Protein AF-M1WBV3-F1 (afdb_monomer)

Sequence (119 aa):
MSFGMRPLSNSCLCPSCVKSRLKELPHLKPATPGTYPSEFIHTDIAGPTPDTWTWGSSLLGNITPLRQKSELSDALFSWLNLVEHPKRLCHRIRLDQAGEITTSSDVIASCRSSGIDPE

Foldseek 3Di:
DDPQWDADPPPDPDPVVCVPDDRTDPGPDDDDDDPDPQQEWEKEWDDDDPVPRWIWIQTPNDTDTHNDPLCVQVVVVVVQVVPDDPVRHHAEYEYDCDDCVVVPPPNCVSCVVVNHHYD

Secondary structure (DSSP, 8-state):
--TTBPPPP-----HHHHHTS-S-PPBSS-----SSTTSEEEE-EEEEETTTTEEEEEETTEEEEESSGGGHHHHHHHHHHHH-BTTB---EEEE-SSTHHHH-HHHHHHHHHTT-EE-

Organism: Claviceps purpurea (strain 20.1) (NCBI:txid1111077)

pLDDT: mean 74.72, std 11.88, range [39.78, 90.94]

Mean predicted aligned error: 10.37 Å

Solvent-accessible surface area (backbone atoms only — not comparable to full-atom values): 7325 Å² total; per-residue (Å²): 133,78,87,62,51,48,80,69,79,85,84,61,92,48,71,70,61,55,70,72,42,80,79,67,49,73,64,76,62,80,82,82,76,48,97,48,87,60,25,45,40,62,40,50,80,47,69,63,39,91,92,70,61,33,27,32,34,35,56,87,88,40,77,46,80,28,81,47,80,84,48,49,47,60,54,49,55,56,48,46,71,74,70,50,42,103,91,46,53,57,43,34,35,36,55,60,82,62,72,60,59,65,68,36,62,60,46,60,51,50,32,51,75,70,63,21,46,80,84

Radius of gyration: 17.76 Å; Cα contacts (8 Å, |Δi|>4): 151; chains: 1; bounding box: 28×46×50 Å

Structure (mmCIF, N/CA/C/O backbone):
data_AF-M1WBV3-F1
#
_entry.id   AF-M1WBV3-F1
#
loop_
_atom_site.group_PDB
_atom_site.id
_atom_site.type_symbol
_atom_site.label_atom_id
_atom_site.label_alt_id
_atom_site.label_comp_id
_atom_site.label_asym_id
_atom_site.label_entity_id
_atom_site.label_seq_id
_atom_site.pdbx_PDB_ins_code
_atom_site.Cartn_x
_atom_site.Cartn_y
_atom_site.Cartn_z
_atom_site.occupancy
_atom_site.B_iso_or_equiv
_atom_site.auth_seq_id
_atom_site.auth_comp_id
_atom_site.auth_asym_id
_atom_site.auth_atom_id
_atom_site.pdbx_PDB_model_num
ATOM 1 N N . MET A 1 1 ? 10.653 -13.199 -11.003 1.00 39.78 1 MET A N 1
ATOM 2 C CA . MET A 1 1 ? 9.463 -14.066 -11.112 1.00 39.78 1 MET A CA 1
ATOM 3 C C . MET A 1 1 ? 8.389 -13.415 -10.276 1.00 39.78 1 MET A C 1
ATOM 5 O O . MET A 1 1 ? 8.638 -13.171 -9.106 1.00 39.78 1 MET A O 1
ATOM 9 N N . SER A 1 2 ? 7.273 -13.062 -10.889 1.00 44.31 2 SER A N 1
ATOM 10 C CA . SER A 1 2 ? 6.100 -12.490 -10.231 1.00 44.31 2 SER A CA 1
ATOM 11 C C . SER A 1 2 ? 5.363 -13.588 -9.448 1.00 44.31 2 SER A C 1
ATOM 13 O O . SER A 1 2 ? 5.166 -14.701 -9.943 1.00 44.31 2 SER A O 1
ATOM 15 N N . PHE A 1 3 ? 4.999 -13.314 -8.194 1.00 47.81 3 PHE A N 1
ATOM 16 C CA . PHE A 1 3 ? 4.265 -14.267 -7.360 1.00 47.81 3 PHE A CA 1
ATOM 17 C C . PHE A 1 3 ? 2.802 -14.392 -7.831 1.00 47.81 3 PHE A C 1
ATOM 19 O O . PHE A 1 3 ? 2.153 -13.407 -8.177 1.00 47.81 3 PHE A O 1
ATOM 26 N N . GLY A 1 4 ? 2.265 -15.619 -7.853 1.00 50.47 4 GLY A N 1
ATOM 27 C CA . GLY A 1 4 ? 0.833 -15.869 -8.082 1.00 50.47 4 GLY A CA 1
ATOM 28 C C . GLY A 1 4 ? 0.374 -16.064 -9.535 1.00 50.47 4 GLY A C 1
ATOM 29 O O . GLY A 1 4 ? -0.834 -16.074 -9.780 1.00 50.47 4 GLY A O 1
ATOM 30 N N . MET A 1 5 ? 1.281 -16.251 -10.498 1.00 54.69 5 MET A N 1
ATOM 31 C CA . MET A 1 5 ? 0.928 -16.541 -11.901 1.00 54.69 5 MET A CA 1
ATOM 32 C C . MET A 1 5 ? 1.185 -18.002 -12.291 1.00 54.69 5 MET A C 1
ATOM 34 O O . MET A 1 5 ? 2.075 -18.659 -11.748 1.00 54.69 5 MET A O 1
ATOM 38 N N . ARG A 1 6 ? 0.386 -18.540 -13.230 1.00 56.47 6 ARG A N 1
ATOM 39 C CA . ARG A 1 6 ? 0.612 -19.891 -13.780 1.00 56.47 6 ARG A CA 1
ATOM 40 C C . ARG A 1 6 ? 1.754 -19.864 -14.796 1.00 56.47 6 ARG A C 1
ATOM 42 O O . ARG A 1 6 ? 1.683 -19.070 -15.736 1.00 56.47 6 ARG A O 1
ATOM 49 N N . PRO A 1 7 ? 2.737 -20.775 -14.694 1.00 60.09 7 PRO A N 1
ATOM 50 C CA . PRO A 1 7 ? 3.686 -20.976 -15.775 1.00 60.09 7 PRO A CA 1
ATOM 51 C C . PRO A 1 7 ? 2.948 -21.530 -16.999 1.00 60.09 7 PRO A C 1
ATOM 53 O O . PRO A 1 7 ? 2.092 -22.412 -16.888 1.00 60.09 7 PRO A O 1
ATOM 56 N N . LEU A 1 8 ? 3.272 -21.010 -18.180 1.00 62.06 8 LEU A N 1
ATOM 57 C CA . LEU A 1 8 ? 2.781 -21.576 -19.432 1.00 62.06 8 LEU A CA 1
ATOM 58 C C . LEU A 1 8 ? 3.464 -22.915 -19.702 1.00 62.06 8 LEU A C 1
ATOM 60 O O . LEU A 1 8 ? 4.660 -23.071 -19.466 1.00 62.06 8 LEU A O 1
ATOM 64 N N . SER A 1 9 ? 2.713 -23.885 -20.228 1.00 65.12 9 SER A N 1
ATOM 65 C CA . SER A 1 9 ? 3.303 -25.151 -20.662 1.00 65.12 9 SER A CA 1
ATOM 66 C C . SER A 1 9 ? 4.303 -24.902 -21.797 1.00 65.12 9 SER A C 1
ATOM 68 O O . SER A 1 9 ? 4.005 -24.164 -22.744 1.00 65.12 9 SER A O 1
ATOM 70 N N . ASN A 1 10 ? 5.468 -25.558 -21.733 1.00 60.84 10 ASN A N 1
ATOM 71 C CA . ASN A 1 10 ? 6.526 -25.533 -22.759 1.00 60.84 10 ASN A CA 1
ATOM 72 C C . ASN A 1 10 ? 6.127 -26.305 -24.035 1.00 60.84 10 ASN A C 1
ATOM 74 O O . ASN A 1 10 ? 6.913 -27.044 -24.616 1.00 60.84 10 ASN A O 1
ATOM 78 N N . SER A 1 11 ? 4.882 -26.159 -24.480 1.00 62.06 11 SER A N 1
ATOM 79 C CA . SER A 1 11 ? 4.291 -26.903 -25.596 1.00 62.06 11 SER A CA 1
ATOM 80 C C . SER A 1 11 ? 4.784 -26.456 -26.980 1.00 62.06 11 SER A C 1
ATOM 82 O O . SER A 1 11 ? 4.357 -27.019 -27.982 1.00 62.06 11 SER A O 1
ATOM 84 N N . CYS A 1 12 ? 5.682 -25.468 -27.074 1.00 59.91 12 CYS A N 1
ATOM 85 C CA . CYS A 1 12 ? 6.251 -25.015 -28.343 1.00 59.91 12 CYS A CA 1
ATOM 86 C C . CYS A 1 12 ? 7.777 -24.878 -28.234 1.00 59.91 12 CYS A C 1
ATOM 88 O O . CYS A 1 12 ? 8.274 -24.043 -27.487 1.00 59.91 12 CYS A O 1
ATOM 90 N N . LEU A 1 13 ? 8.508 -25.706 -28.987 1.00 65.75 13 LEU A N 1
ATOM 91 C CA . LEU A 1 13 ? 9.978 -25.822 -28.950 1.00 65.75 13 LEU A CA 1
ATOM 92 C C . LEU A 1 13 ? 10.696 -24.854 -29.916 1.00 65.75 13 LEU A C 1
ATOM 94 O O . LEU A 1 13 ? 11.920 -24.841 -30.001 1.00 65.75 13 LEU A O 1
ATOM 98 N N . CYS A 1 14 ? 9.938 -24.053 -30.668 1.00 81.44 14 CYS A N 1
ATOM 99 C CA . CYS A 1 14 ? 10.438 -23.125 -31.681 1.00 81.44 14 CYS A CA 1
ATOM 100 C C . CYS A 1 14 ? 10.907 -21.803 -31.022 1.00 81.44 14 CYS A C 1
ATOM 102 O O . CYS A 1 14 ? 10.079 -21.112 -30.419 1.00 81.44 14 CYS A O 1
ATOM 104 N N . PRO A 1 15 ? 12.186 -21.387 -31.159 1.00 74.12 15 PRO A N 1
ATOM 105 C CA . PRO A 1 15 ? 12.715 -20.189 -30.492 1.00 74.12 15 PRO A CA 1
ATOM 106 C C . PRO A 1 15 ? 11.959 -18.891 -30.813 1.00 74.12 15 PRO A C 1
ATOM 108 O O . PRO A 1 15 ? 11.742 -18.066 -29.927 1.00 74.12 15 PRO A O 1
ATOM 111 N N . SER A 1 16 ? 11.519 -18.709 -32.061 1.00 75.00 16 SER A N 1
ATOM 112 C CA . SER A 1 16 ? 10.744 -17.530 -32.481 1.00 75.00 16 SER A CA 1
ATOM 113 C C . SER A 1 16 ? 9.347 -17.505 -31.855 1.00 75.00 16 SER A C 1
ATOM 115 O O . SER A 1 16 ? 8.876 -16.462 -31.415 1.00 75.00 16 SER A O 1
ATOM 117 N N . CYS A 1 17 ? 8.714 -18.671 -31.739 1.00 70.12 17 CYS A N 1
ATOM 118 C CA . CYS A 1 17 ? 7.383 -18.837 -31.168 1.00 70.12 17 CYS A CA 1
ATOM 119 C C . CYS A 1 17 ? 7.384 -18.595 -29.650 1.00 70.12 17 CYS A C 1
ATOM 121 O O . CYS A 1 17 ? 6.440 -18.024 -29.113 1.00 70.12 17 CYS A O 1
ATOM 123 N N . VAL A 1 18 ? 8.460 -18.991 -28.958 1.00 71.81 18 VAL A N 1
ATOM 124 C CA . VAL A 1 18 ? 8.659 -18.733 -27.522 1.00 71.81 18 VAL A CA 1
ATOM 125 C C . VAL A 1 18 ? 8.892 -17.243 -27.247 1.00 71.81 18 VAL A C 1
ATOM 127 O O . VAL A 1 18 ? 8.391 -16.726 -26.253 1.00 71.81 18 VAL A O 1
ATOM 130 N N . LYS A 1 19 ? 9.606 -16.529 -28.131 1.00 69.75 19 LYS A N 1
ATOM 131 C CA . LYS A 1 19 ? 9.881 -15.087 -27.971 1.00 69.75 19 LYS A CA 1
ATOM 132 C C . LYS A 1 19 ? 8.630 -14.213 -28.071 1.00 69.75 19 LYS A C 1
ATOM 134 O O . LYS A 1 19 ? 8.553 -13.213 -27.364 1.00 69.75 19 LYS A O 1
ATOM 139 N N . SER A 1 20 ? 7.678 -14.585 -28.924 1.00 69.00 20 SER A N 1
ATOM 140 C CA . SER A 1 20 ? 6.440 -13.824 -29.149 1.00 69.00 20 SER A CA 1
ATOM 141 C C . SER A 1 20 ? 5.255 -14.303 -28.307 1.00 69.00 20 SER A C 1
ATOM 143 O O . SER A 1 20 ? 4.171 -13.730 -28.403 1.00 69.00 20 SER A O 1
ATOM 145 N N . ARG A 1 21 ? 5.421 -15.352 -27.491 1.00 69.00 21 ARG A N 1
ATOM 146 C CA . ARG A 1 21 ? 4.358 -15.818 -26.599 1.00 69.00 21 ARG A CA 1
ATOM 147 C C . ARG A 1 21 ? 4.261 -14.883 -25.394 1.00 69.00 21 ARG A C 1
ATOM 149 O O . ARG A 1 21 ? 5.280 -14.467 -24.841 1.00 69.00 21 ARG A O 1
ATOM 156 N N . LEU A 1 22 ? 3.031 -14.609 -24.954 1.00 65.75 22 LEU A N 1
ATOM 157 C CA . LEU A 1 22 ? 2.784 -14.121 -23.596 1.00 65.75 22 LEU A CA 1
ATOM 158 C C . LEU A 1 22 ? 3.586 -15.000 -22.635 1.00 65.75 22 LEU A C 1
ATOM 160 O O . LEU A 1 22 ? 3.544 -16.216 -22.758 1.00 65.75 22 LEU A O 1
ATOM 164 N N . LYS A 1 2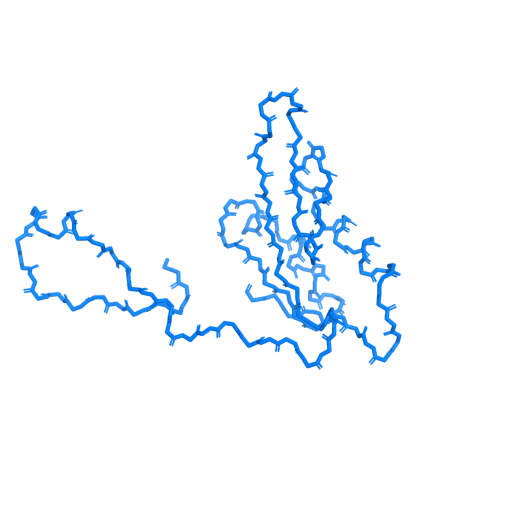3 ? 4.378 -14.409 -21.745 1.00 65.44 23 LYS A N 1
ATOM 165 C CA . LYS A 1 23 ? 5.213 -15.178 -20.807 1.00 65.44 23 LYS A CA 1
ATOM 166 C C . LYS A 1 23 ? 4.442 -15.582 -19.554 1.00 65.44 23 LYS A C 1
ATOM 168 O O . LYS A 1 23 ? 4.889 -16.447 -18.809 1.00 65.44 23 LYS A O 1
ATOM 173 N N . GLU A 1 24 ? 3.287 -14.961 -19.344 1.00 61.44 24 GLU A N 1
ATOM 174 C CA . GLU A 1 24 ? 2.551 -14.993 -18.091 1.00 61.44 24 GLU A CA 1
ATOM 175 C C . GLU A 1 24 ? 1.051 -15.157 -18.386 1.00 61.44 24 GLU A C 1
ATOM 177 O O . GLU A 1 24 ? 0.511 -14.557 -19.319 1.00 61.44 24 GLU A O 1
ATOM 182 N N . LEU A 1 25 ? 0.397 -16.037 -17.626 1.00 62.59 25 LEU A N 1
ATOM 183 C CA . LEU A 1 25 ? -1.059 -16.208 -17.601 1.00 62.59 25 LEU A CA 1
ATOM 184 C C . LEU A 1 25 ? -1.672 -15.306 -16.518 1.00 62.59 25 LEU A C 1
ATOM 186 O O . LEU A 1 25 ? -0.955 -14.932 -15.592 1.00 62.59 25 LEU A O 1
ATOM 190 N N . PRO A 1 26 ? -2.991 -15.021 -16.567 1.00 64.50 26 PRO A N 1
ATOM 191 C CA . PRO A 1 26 ? -3.674 -14.270 -15.515 1.00 64.50 26 PRO A CA 1
ATOM 192 C C . PRO A 1 26 ? -3.392 -14.821 -14.110 1.00 64.50 26 PRO A C 1
ATOM 194 O O . PRO A 1 26 ? -3.164 -16.026 -13.939 1.00 64.50 26 PRO A O 1
ATOM 197 N N . HIS A 1 27 ? -3.447 -13.942 -13.105 1.00 64.25 27 HIS A N 1
ATOM 198 C CA . HIS A 1 27 ? -3.276 -14.321 -11.703 1.00 64.25 27 HIS A CA 1
ATOM 199 C C . HIS A 1 27 ? -4.179 -15.502 -11.322 1.00 64.25 27 HIS A C 1
ATOM 201 O O . HIS A 1 27 ? -5.356 -15.557 -11.677 1.00 64.25 27 HIS A O 1
ATOM 207 N N . LEU A 1 28 ? -3.611 -16.448 -10.571 1.00 64.50 28 LEU A N 1
ATOM 208 C CA . LEU A 1 28 ? -4.275 -17.682 -10.145 1.00 64.50 28 LEU A CA 1
ATOM 209 C C . LEU A 1 28 ? -5.527 -17.435 -9.303 1.00 64.50 28 LEU A C 1
ATOM 211 O O . LEU A 1 28 ? -6.469 -18.227 -9.351 1.00 64.50 28 LEU A O 1
ATOM 215 N N . LYS A 1 29 ? -5.495 -16.382 -8.489 1.00 72.00 29 LYS A N 1
ATOM 216 C CA . LYS A 1 29 ? -6.566 -15.983 -7.583 1.00 72.00 29 LYS A CA 1
ATOM 217 C C . LYS A 1 29 ? -6.591 -14.455 -7.487 1.00 72.00 29 LYS A C 1
ATOM 219 O O . LYS A 1 29 ? -5.521 -13.843 -7.532 1.00 72.00 29 LYS A O 1
ATOM 224 N N . PRO A 1 30 ? -7.776 -13.839 -7.357 1.00 74.12 30 PRO A N 1
ATOM 225 C CA . PRO A 1 30 ? -7.871 -12.429 -7.000 1.00 74.12 30 PRO A CA 1
ATOM 226 C C . PRO A 1 30 ? -7.277 -12.196 -5.603 1.00 74.12 30 PRO A C 1
ATOM 228 O O . PRO A 1 30 ? -7.204 -13.125 -4.796 1.00 74.12 30 PRO A O 1
ATOM 231 N N . ALA A 1 31 ? -6.872 -10.956 -5.320 1.00 75.00 31 ALA A N 1
ATOM 232 C CA . ALA A 1 31 ? -6.497 -10.567 -3.963 1.00 75.00 31 ALA A CA 1
ATOM 233 C C . ALA A 1 31 ? -7.695 -10.736 -3.023 1.00 75.00 31 ALA A C 1
ATOM 235 O O . ALA A 1 31 ? -8.829 -10.420 -3.397 1.00 75.00 31 ALA A O 1
ATOM 236 N N . THR A 1 32 ? -7.444 -11.228 -1.812 1.00 84.12 32 THR A N 1
ATOM 237 C CA . THR A 1 32 ? -8.490 -11.366 -0.797 1.00 84.12 32 THR A CA 1
ATOM 238 C C . THR A 1 32 ? -8.849 -9.973 -0.278 1.00 84.12 32 THR A C 1
ATOM 240 O O . THR A 1 32 ? -7.987 -9.339 0.338 1.00 84.12 32 THR A O 1
ATOM 243 N N . PRO A 1 33 ? -10.087 -9.486 -0.489 1.00 84.38 33 PRO A N 1
ATOM 244 C CA . PRO A 1 33 ? -10.487 -8.165 -0.022 1.00 84.38 33 PRO A CA 1
ATOM 245 C C . PRO A 1 33 ? -10.456 -8.087 1.509 1.00 84.38 33 PRO A C 1
ATOM 247 O O . PRO A 1 33 ? -10.439 -9.109 2.199 1.00 84.38 33 PRO A O 1
ATOM 250 N N . GLY A 1 34 ? -10.450 -6.866 2.039 1.00 85.75 34 GLY A N 1
ATOM 251 C CA . GLY A 1 34 ? -10.675 -6.632 3.464 1.00 85.75 34 GLY A CA 1
ATOM 252 C C . GLY A 1 34 ? -12.123 -6.932 3.866 1.00 85.75 34 GLY A C 1
ATOM 253 O O . GLY A 1 34 ? -13.046 -6.799 3.063 1.00 85.75 34 GLY A O 1
ATOM 254 N N . THR A 1 35 ? -12.325 -7.314 5.122 1.00 89.38 35 THR A N 1
ATOM 255 C CA . THR A 1 35 ? -13.636 -7.486 5.768 1.00 89.38 35 THR A CA 1
ATOM 256 C C . THR A 1 35 ? -14.2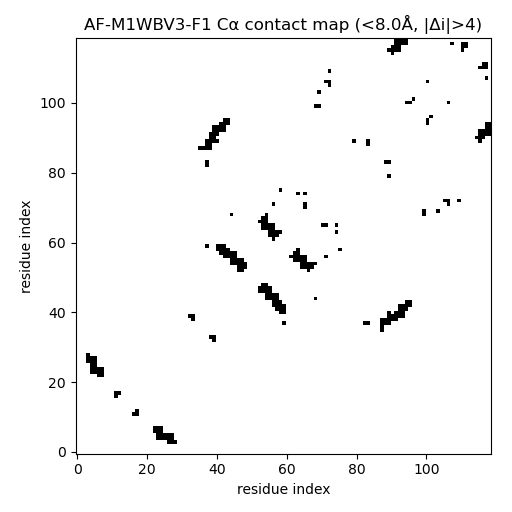50 -6.160 6.230 1.00 89.38 35 THR A C 1
ATOM 258 O O . THR A 1 35 ? -15.457 -6.089 6.469 1.00 89.38 35 THR A O 1
ATOM 261 N N . TYR A 1 36 ? -13.453 -5.091 6.308 1.00 86.81 36 TYR A N 1
ATOM 262 C CA . TYR A 1 36 ? -13.904 -3.722 6.562 1.00 86.81 36 TYR A CA 1
ATOM 263 C C . TYR A 1 36 ? -13.095 -2.690 5.750 1.00 86.81 36 TYR A C 1
ATOM 265 O O . TYR A 1 36 ? -12.002 -3.005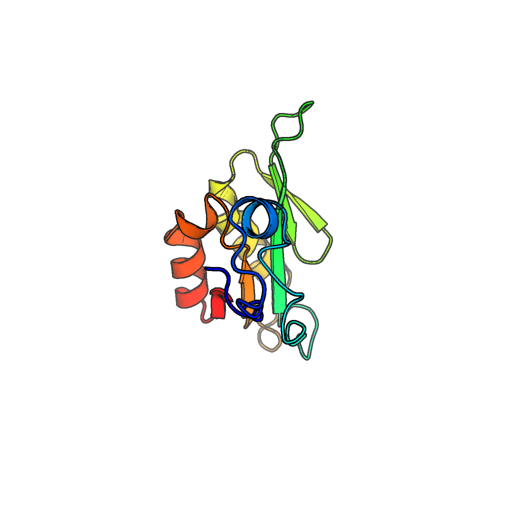 5.266 1.00 86.81 36 TYR A O 1
ATOM 273 N N . PRO A 1 37 ? -13.616 -1.455 5.567 1.00 82.44 37 PRO A N 1
ATOM 274 C CA . PRO A 1 37 ? -12.874 -0.386 4.898 1.00 82.44 37 PRO A CA 1
ATOM 275 C C . PRO A 1 37 ? -11.520 -0.164 5.572 1.00 82.44 37 PRO A C 1
ATOM 277 O O . PRO A 1 37 ? -11.490 -0.116 6.792 1.00 82.44 37 PRO A O 1
ATOM 280 N N . SER A 1 38 ? -10.451 -0.023 4.784 1.00 83.19 38 SER A N 1
ATOM 281 C CA . SER A 1 38 ? -9.049 0.141 5.217 1.00 83.19 38 SER A CA 1
ATOM 282 C C . SER A 1 38 ? -8.346 -1.063 5.856 1.00 83.19 38 SER A C 1
ATOM 284 O O . SER A 1 38 ? -7.170 -0.933 6.167 1.00 83.19 38 SER A O 1
ATOM 286 N N . GLU A 1 39 ? -8.978 -2.238 5.994 1.00 89.31 39 GLU A N 1
ATOM 287 C CA . GLU A 1 39 ? -8.260 -3.449 6.447 1.00 89.31 39 GLU A CA 1
ATOM 288 C C . GLU A 1 39 ? -7.168 -3.872 5.449 1.00 89.31 39 GLU A C 1
ATOM 290 O O . GLU A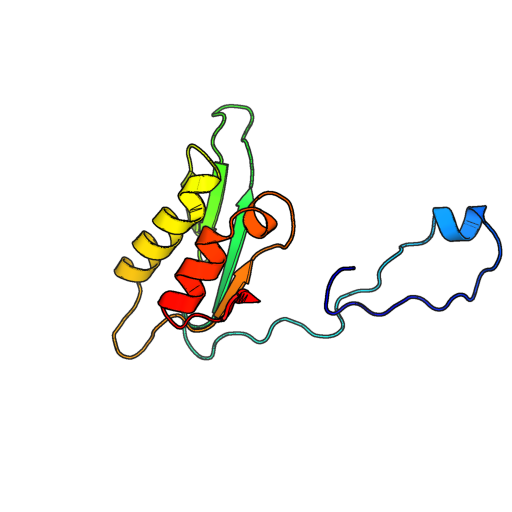 1 39 ? -6.081 -4.302 5.841 1.00 89.31 39 GLU A O 1
ATOM 295 N N . PHE A 1 40 ? -7.495 -3.763 4.158 1.00 88.38 40 PHE A N 1
ATOM 296 C CA . PHE A 1 40 ? -6.622 -4.076 3.035 1.00 88.38 40 PHE A CA 1
ATOM 297 C C . PHE A 1 40 ? -6.492 -2.858 2.125 1.00 88.38 40 PHE A C 1
ATOM 299 O O . PHE A 1 40 ? -7.499 -2.333 1.639 1.00 88.38 40 PHE A O 1
ATOM 306 N N . ILE A 1 41 ? -5.257 -2.433 1.878 1.00 85.38 41 ILE A N 1
ATOM 307 C CA . ILE A 1 41 ? -4.939 -1.295 1.014 1.00 85.38 41 ILE A CA 1
ATOM 308 C C . ILE A 1 41 ? -4.103 -1.798 -0.149 1.00 85.38 41 ILE A C 1
ATOM 310 O O . ILE A 1 41 ? -3.111 -2.482 0.050 1.00 85.38 41 ILE A O 1
ATOM 314 N N . HIS A 1 42 ? -4.473 -1.422 -1.364 1.00 83.44 42 HIS A N 1
ATOM 315 C CA . HIS A 1 42 ? -3.598 -1.545 -2.520 1.00 83.44 42 HIS A CA 1
ATOM 316 C C . HIS A 1 42 ? -3.137 -0.138 -2.870 1.00 83.44 42 HIS A C 1
ATOM 318 O O . HIS A 1 42 ? -3.984 0.729 -3.091 1.00 83.44 42 HIS A O 1
ATOM 324 N N . THR A 1 43 ? -1.825 0.081 -2.878 1.00 80.19 43 THR A N 1
ATOM 325 C CA . THR A 1 43 ? -1.243 1.361 -3.270 1.00 80.19 43 THR A CA 1
ATOM 326 C C . THR A 1 43 ? -0.201 1.171 -4.356 1.00 80.19 43 THR A C 1
ATOM 328 O O . THR A 1 43 ? 0.575 0.218 -4.342 1.00 80.19 43 THR A O 1
ATOM 331 N N . ASP A 1 44 ? -0.198 2.111 -5.290 1.00 78.38 44 ASP A N 1
ATOM 332 C CA . ASP A 1 44 ? 0.740 2.175 -6.406 1.00 78.38 44 ASP A CA 1
ATOM 333 C C . ASP A 1 44 ? 1.264 3.606 -6.554 1.00 78.38 44 ASP A C 1
ATOM 335 O O . ASP A 1 44 ? 0.542 4.555 -6.227 1.00 78.38 44 ASP A O 1
ATOM 339 N N . ILE A 1 45 ? 2.495 3.753 -7.046 1.00 79.75 45 ILE A N 1
ATOM 340 C CA . ILE A 1 45 ? 3.088 5.043 -7.390 1.00 79.75 45 ILE A CA 1
ATOM 341 C C . ILE A 1 45 ? 3.022 5.239 -8.906 1.00 79.75 45 ILE A C 1
ATOM 343 O O . ILE A 1 45 ? 3.726 4.589 -9.675 1.00 79.75 45 ILE A O 1
ATOM 347 N N . ALA A 1 46 ? 2.260 6.236 -9.332 1.00 78.81 46 ALA A N 1
ATOM 348 C CA . ALA A 1 46 ? 2.236 6.725 -10.699 1.00 78.81 46 ALA A CA 1
ATOM 349 C C . ALA A 1 46 ? 3.153 7.947 -10.868 1.00 78.81 46 ALA A C 1
ATOM 351 O O . ALA A 1 46 ? 3.285 8.777 -9.967 1.00 78.81 46 ALA A O 1
ATOM 352 N N . GLY A 1 47 ? 3.752 8.101 -12.050 1.00 77.06 47 GLY A N 1
ATOM 353 C CA . GLY A 1 47 ? 4.474 9.315 -12.429 1.00 77.06 47 GLY A CA 1
ATOM 354 C C . GLY A 1 47 ? 5.869 9.077 -13.022 1.00 77.06 47 GLY A C 1
ATOM 355 O O . GLY A 1 47 ? 6.218 7.942 -13.352 1.00 77.06 47 GLY A O 1
ATOM 356 N N . PRO A 1 48 ? 6.656 10.154 -13.186 1.00 77.31 48 PRO A N 1
ATOM 357 C CA . PRO A 1 48 ? 6.269 11.533 -12.903 1.00 77.31 48 PRO A CA 1
ATOM 358 C C . PRO A 1 48 ? 5.289 12.038 -13.972 1.00 77.31 48 PRO A C 1
ATOM 360 O O . PRO A 1 48 ? 5.381 11.658 -15.140 1.00 77.31 48 PRO A O 1
ATOM 363 N N . THR A 1 49 ? 4.336 12.890 -13.594 1.00 74.38 49 THR A N 1
ATOM 364 C CA . THR A 1 49 ? 3.475 13.565 -14.575 1.00 74.38 49 THR A CA 1
ATOM 365 C C . THR A 1 49 ? 4.281 14.632 -15.331 1.00 74.38 49 THR A C 1
ATOM 367 O O . THR A 1 49 ? 4.932 15.450 -14.675 1.00 74.38 49 THR A O 1
ATOM 370 N N . PRO A 1 50 ? 4.254 14.668 -16.681 1.00 69.12 50 PRO A N 1
ATOM 371 C CA . PRO A 1 50 ? 5.142 15.527 -17.480 1.00 69.12 50 PRO A CA 1
ATOM 372 C C . PRO A 1 50 ? 5.063 17.019 -17.138 1.00 69.12 50 PRO A C 1
ATOM 374 O O . PRO A 1 50 ? 6.078 17.711 -17.151 1.00 69.12 50 PRO A O 1
ATOM 377 N N . ASP A 1 51 ? 3.867 17.499 -16.793 1.00 71.19 51 ASP A N 1
ATOM 378 C CA . ASP A 1 51 ? 3.599 18.929 -16.608 1.00 71.19 51 ASP A CA 1
ATOM 379 C C . ASP A 1 51 ? 4.019 19.454 -15.230 1.00 71.19 51 ASP A C 1
ATOM 381 O O . ASP A 1 51 ? 4.250 20.648 -15.055 1.00 71.19 51 ASP A O 1
ATOM 385 N N . THR A 1 52 ? 4.121 18.572 -14.235 1.00 66.12 52 THR A N 1
ATOM 386 C CA . THR A 1 52 ? 4.348 18.962 -12.835 1.00 66.12 52 THR A CA 1
ATOM 387 C C . THR A 1 52 ? 5.535 18.254 -12.194 1.00 66.12 52 THR A C 1
ATOM 389 O O . THR A 1 52 ? 5.852 18.545 -11.041 1.00 66.12 52 THR A O 1
ATOM 392 N N . TRP A 1 53 ? 6.174 17.307 -12.896 1.00 64.56 53 TRP A N 1
ATOM 393 C CA . TRP A 1 53 ? 7.234 16.437 -12.363 1.00 64.56 53 TRP A CA 1
ATOM 394 C C . TRP A 1 53 ? 6.875 15.809 -11.008 1.00 64.56 53 TRP A C 1
ATOM 396 O O . TRP A 1 53 ? 7.736 15.522 -10.181 1.00 64.56 53 TRP A O 1
ATOM 406 N N . THR A 1 54 ? 5.577 15.623 -10.776 1.00 66.56 54 THR A N 1
ATOM 407 C CA . THR A 1 54 ? 5.020 15.168 -9.508 1.00 66.56 54 THR A CA 1
ATOM 408 C C . THR A 1 54 ? 4.707 13.684 -9.623 1.00 66.56 54 THR A C 1
ATOM 410 O O . THR A 1 54 ? 4.275 13.194 -10.668 1.00 66.56 54 THR A O 1
ATOM 413 N N . TRP A 1 55 ? 4.950 12.959 -8.544 1.00 68.62 55 TRP A N 1
ATOM 414 C CA . TRP A 1 55 ? 4.560 11.567 -8.390 1.00 68.62 55 TRP A CA 1
ATOM 415 C C . TRP A 1 55 ? 3.194 11.519 -7.704 1.00 68.62 55 TRP A C 1
ATOM 417 O O . TRP A 1 55 ? 2.829 12.429 -6.968 1.00 68.62 55 TRP A O 1
ATOM 427 N N . GLY A 1 56 ? 2.404 10.486 -7.944 1.00 65.75 56 GLY A N 1
ATOM 428 C CA . GLY A 1 56 ? 1.112 10.299 -7.295 1.00 65.75 56 GLY A CA 1
ATOM 429 C C . GLY A 1 56 ? 1.052 8.917 -6.682 1.00 65.75 56 GLY A C 1
ATOM 430 O O . GLY A 1 56 ? 1.354 7.948 -7.365 1.00 65.75 56 GLY A O 1
ATOM 431 N N . SER A 1 57 ? 0.653 8.816 -5.419 1.00 66.00 57 SER A N 1
ATOM 432 C CA . SER A 1 57 ? 0.328 7.529 -4.808 1.00 66.00 57 SER A CA 1
ATOM 433 C C . SER A 1 57 ? -1.181 7.337 -4.740 1.00 66.00 57 SER A C 1
ATOM 435 O O . SER A 1 57 ? -1.904 8.262 -4.367 1.00 66.00 57 SER A O 1
ATOM 437 N N . SER A 1 58 ? -1.662 6.151 -5.106 1.00 71.81 58 SER A N 1
ATOM 438 C CA . SER A 1 58 ? -3.078 5.791 -5.000 1.00 71.81 58 SER A CA 1
ATOM 439 C C . SER A 1 58 ? -3.389 5.166 -3.636 1.00 71.81 58 SER A C 1
ATOM 441 O O . SER A 1 58 ? -3.195 3.978 -3.423 1.00 71.81 58 SER A O 1
ATOM 443 N N . LEU A 1 59 ? -3.929 5.951 -2.703 1.00 70.38 59 LEU A N 1
ATOM 444 C CA . LEU A 1 59 ? -4.360 5.467 -1.386 1.00 70.38 59 LEU A CA 1
ATOM 445 C C . LEU A 1 59 ? -5.890 5.415 -1.336 1.00 70.38 59 LEU A C 1
ATOM 447 O O . LEU A 1 59 ? -6.553 6.452 -1.350 1.00 70.38 59 LEU A O 1
ATOM 451 N N . LEU A 1 60 ? -6.461 4.203 -1.319 1.00 61.25 60 LEU A N 1
ATOM 452 C CA . LEU A 1 60 ? -7.915 3.949 -1.300 1.00 61.25 60 LEU A CA 1
ATOM 453 C C . LEU A 1 60 ? -8.731 4.808 -2.292 1.00 61.25 60 LEU A C 1
ATOM 455 O O . LEU A 1 60 ? -9.810 5.302 -1.971 1.00 61.25 60 LEU A O 1
ATOM 459 N N . GLY A 1 61 ? -8.222 4.983 -3.513 1.00 62.31 61 GLY A N 1
ATOM 460 C CA . GLY A 1 61 ? -8.910 5.734 -4.570 1.00 62.31 61 GLY A CA 1
ATOM 461 C C . GLY A 1 61 ? -8.694 7.250 -4.543 1.00 62.31 61 GLY A C 1
ATOM 462 O O . GLY A 1 61 ? -9.211 7.933 -5.423 1.00 62.31 61 GLY A O 1
ATOM 463 N N . ASN A 1 62 ? -7.898 7.773 -3.605 1.00 67.38 62 ASN A N 1
ATOM 464 C CA . ASN A 1 62 ? -7.397 9.146 -3.644 1.00 67.38 62 ASN A CA 1
ATOM 465 C C . ASN A 1 62 ? -5.959 9.183 -4.165 1.00 67.38 62 ASN A C 1
ATOM 467 O O . ASN A 1 62 ? -5.158 8.297 -3.870 1.00 67.38 62 ASN A O 1
ATOM 471 N N . ILE A 1 63 ? -5.635 10.230 -4.924 1.00 74.12 63 ILE A N 1
ATOM 472 C CA . ILE A 1 63 ? -4.271 10.491 -5.389 1.00 74.12 63 ILE A CA 1
ATOM 473 C C . ILE A 1 63 ? -3.604 11.432 -4.391 1.00 74.12 63 ILE A C 1
ATOM 475 O O . ILE A 1 63 ? -3.987 12.598 -4.282 1.00 74.12 63 ILE A O 1
ATOM 479 N N . THR A 1 64 ? -2.590 10.935 -3.689 1.00 79.25 64 THR A N 1
ATOM 480 C CA . THR A 1 64 ? -1.719 11.753 -2.845 1.00 79.25 64 THR A CA 1
ATOM 481 C C . THR A 1 64 ? -0.525 12.215 -3.678 1.00 79.25 64 THR A C 1
ATOM 483 O O . THR A 1 64 ? 0.243 11.364 -4.135 1.00 79.25 64 THR A O 1
ATOM 486 N N . PRO A 1 65 ? -0.351 13.529 -3.908 1.00 82.06 65 PRO A N 1
ATOM 487 C CA . PRO A 1 65 ? 0.809 14.035 -4.625 1.00 82.06 65 PRO A CA 1
ATOM 488 C C . PRO A 1 65 ? 2.074 13.853 -3.781 1.00 82.06 65 PRO A C 1
ATOM 490 O O . PRO A 1 65 ? 2.093 14.165 -2.592 1.00 82.06 65 PRO A O 1
ATOM 493 N N . LEU A 1 66 ? 3.135 13.384 -4.422 1.00 81.69 66 LEU A N 1
ATOM 494 C CA . LEU A 1 66 ? 4.461 13.149 -3.868 1.00 81.69 66 LEU A CA 1
ATOM 495 C C . LEU A 1 66 ? 5.480 13.944 -4.693 1.00 81.69 66 LEU A C 1
ATOM 497 O O . LEU A 1 66 ? 5.437 13.947 -5.926 1.00 81.69 66 LEU A O 1
ATOM 501 N N . ARG A 1 67 ? 6.429 14.613 -4.038 1.00 82.50 67 ARG A N 1
ATOM 502 C CA . ARG A 1 67 ? 7.524 15.321 -4.731 1.00 82.50 67 ARG A CA 1
ATOM 503 C C . ARG A 1 67 ? 8.601 14.350 -5.191 1.00 82.50 67 ARG A C 1
ATOM 505 O O . ARG A 1 67 ? 9.218 14.537 -6.235 1.00 82.50 67 ARG A O 1
ATOM 512 N N . GLN A 1 68 ? 8.795 13.296 -4.414 1.00 80.69 68 GLN A N 1
ATOM 513 C CA . GLN A 1 68 ? 9.731 12.211 -4.662 1.00 80.69 68 GLN A CA 1
ATOM 514 C C . GLN A 1 68 ? 9.089 10.903 -4.202 1.00 80.69 68 GLN A C 1
ATOM 516 O O . GLN A 1 68 ? 8.324 10.881 -3.242 1.00 80.69 68 GLN A O 1
ATOM 521 N N . LYS A 1 69 ? 9.399 9.794 -4.871 1.00 77.56 69 LYS A N 1
ATOM 522 C CA . LYS A 1 69 ? 8.813 8.486 -4.540 1.00 77.56 69 LYS A CA 1
ATOM 523 C C . LYS A 1 69 ? 9.133 8.013 -3.119 1.00 77.56 69 LYS A C 1
ATOM 525 O O . LYS A 1 69 ? 8.330 7.298 -2.531 1.00 77.56 69 LYS A O 1
ATOM 530 N N . SER A 1 70 ? 10.272 8.430 -2.561 1.00 78.75 70 SER A N 1
ATOM 531 C CA . SER A 1 70 ? 10.682 8.110 -1.187 1.00 78.75 70 SER A CA 1
ATOM 532 C C . SER A 1 70 ? 9.717 8.639 -0.118 1.00 78.75 70 SER A C 1
ATOM 534 O O . SER A 1 70 ? 9.689 8.098 0.981 1.00 78.75 70 SER A O 1
ATOM 536 N N . GLU A 1 71 ? 8.873 9.626 -0.440 1.00 82.44 71 GLU A N 1
ATOM 537 C CA . GLU A 1 71 ? 7.829 10.144 0.459 1.00 82.44 71 GLU A CA 1
ATOM 538 C C . GLU A 1 71 ? 6.643 9.179 0.633 1.00 82.44 71 GLU A C 1
ATOM 540 O O . GLU A 1 71 ? 5.748 9.452 1.431 1.00 82.44 71 GLU A O 1
ATOM 545 N N . LEU A 1 72 ? 6.608 8.048 -0.086 1.00 81.56 72 LEU A N 1
ATOM 546 C CA . LEU A 1 72 ? 5.500 7.094 -0.011 1.00 81.56 72 LEU A CA 1
ATOM 547 C C . LEU A 1 72 ? 5.244 6.606 1.420 1.00 81.56 72 LEU A C 1
ATOM 549 O O . LEU A 1 72 ? 4.086 6.550 1.826 1.00 81.56 72 LEU A O 1
ATOM 553 N N . SER A 1 73 ? 6.297 6.252 2.169 1.00 83.81 73 SER A N 1
ATOM 554 C CA . SER A 1 73 ? 6.146 5.746 3.542 1.00 83.81 73 SER A CA 1
ATOM 555 C C . SER A 1 73 ? 5.450 6.785 4.418 1.00 83.81 73 SER A C 1
ATOM 557 O O . SER A 1 73 ? 4.403 6.518 5.005 1.00 83.81 73 SER A O 1
ATOM 559 N N . ASP A 1 74 ? 5.980 8.008 4.431 1.00 85.69 74 ASP A N 1
ATOM 560 C CA . ASP A 1 74 ? 5.456 9.099 5.251 1.00 85.69 74 ASP A CA 1
ATOM 561 C C . ASP A 1 74 ? 4.019 9.451 4.863 1.00 85.69 74 ASP A C 1
ATOM 563 O O . ASP A 1 74 ? 3.168 9.639 5.735 1.00 85.69 74 ASP A O 1
ATOM 567 N N . ALA A 1 75 ? 3.717 9.488 3.562 1.00 85.19 75 ALA A N 1
ATOM 568 C CA . ALA A 1 75 ? 2.372 9.735 3.057 1.00 85.19 75 ALA A CA 1
ATOM 569 C C . ALA A 1 75 ? 1.386 8.630 3.468 1.00 85.19 75 ALA A C 1
ATOM 571 O O . ALA A 1 75 ? 0.268 8.932 3.892 1.00 85.19 75 ALA A O 1
ATOM 572 N N . LEU A 1 76 ? 1.803 7.362 3.387 1.00 85.44 76 LEU A N 1
ATOM 573 C CA . LEU A 1 76 ? 1.007 6.209 3.800 1.00 85.44 76 LEU A CA 1
ATOM 574 C C . LEU A 1 76 ? 0.687 6.267 5.297 1.00 85.44 76 LEU A C 1
ATOM 576 O O . LEU A 1 76 ? -0.483 6.205 5.664 1.00 85.44 76 LEU A O 1
ATOM 580 N N . PHE A 1 77 ? 1.694 6.414 6.161 1.00 86.88 77 PHE A N 1
ATOM 581 C CA . PHE A 1 77 ? 1.473 6.425 7.612 1.00 86.88 77 PHE A CA 1
ATOM 582 C C . PHE A 1 77 ? 0.749 7.684 8.087 1.00 86.88 77 PHE A C 1
ATOM 584 O O . PHE A 1 77 ? -0.087 7.605 8.986 1.00 86.88 77 PHE A O 1
ATOM 591 N N . SER A 1 78 ? 0.989 8.833 7.451 1.00 87.88 78 SER A N 1
ATOM 592 C CA . SER A 1 78 ? 0.198 10.043 7.707 1.00 87.88 78 SER A CA 1
ATOM 593 C C . SER A 1 78 ? -1.275 9.819 7.384 1.00 87.88 78 SER A C 1
ATOM 595 O O . SER A 1 78 ? -2.143 10.215 8.155 1.00 87.88 78 SER A O 1
ATOM 597 N N . TRP A 1 79 ? -1.566 9.150 6.268 1.00 85.81 79 TRP A N 1
ATOM 598 C CA . TRP A 1 79 ? -2.932 8.823 5.890 1.00 85.81 79 TRP A CA 1
ATOM 599 C C . TRP A 1 79 ? -3.558 7.776 6.824 1.00 85.81 79 TRP A C 1
ATOM 601 O O . TRP A 1 79 ? -4.686 7.979 7.269 1.00 85.81 79 TRP A O 1
ATOM 611 N N . LEU A 1 80 ? -2.830 6.715 7.193 1.00 87.62 80 LEU A N 1
ATOM 612 C CA . LEU A 1 80 ? -3.299 5.702 8.150 1.00 87.62 80 LEU A CA 1
ATOM 613 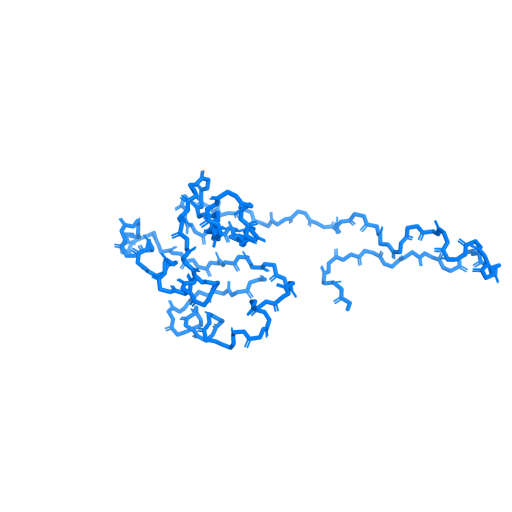C C . LEU A 1 80 ? -3.695 6.342 9.482 1.00 87.62 80 LEU A C 1
ATOM 615 O O . LEU A 1 80 ? -4.801 6.115 9.957 1.00 87.62 80 LEU A O 1
ATOM 619 N N . ASN A 1 81 ? -2.871 7.247 10.012 1.00 87.62 81 ASN A N 1
ATOM 620 C CA . ASN A 1 81 ? -3.185 7.987 11.237 1.00 87.62 81 ASN A CA 1
ATOM 621 C C . ASN A 1 81 ? -4.480 8.816 11.151 1.00 87.62 81 ASN A C 1
ATOM 623 O O . ASN A 1 81 ? -5.088 9.103 12.181 1.00 87.62 81 ASN A O 1
ATOM 627 N N . LEU A 1 82 ? -4.905 9.224 9.949 1.00 85.94 82 LEU A N 1
ATOM 628 C CA . LEU A 1 82 ? -6.149 9.972 9.745 1.00 85.94 82 LEU A CA 1
ATOM 629 C C . LEU A 1 82 ? -7.378 9.066 9.641 1.00 85.94 82 LEU A C 1
ATOM 631 O O . LEU A 1 82 ? -8.479 9.504 9.975 1.00 85.94 82 LEU A O 1
ATOM 635 N N . VAL A 1 83 ? -7.215 7.840 9.135 1.00 83.50 83 VAL A N 1
ATOM 636 C CA . VAL A 1 83 ? -8.345 6.957 8.808 1.00 83.50 83 VAL A CA 1
ATOM 637 C C . VAL A 1 83 ? -8.522 5.785 9.767 1.00 83.50 83 VAL A C 1
ATOM 639 O O . VAL A 1 83 ? -9.621 5.232 9.850 1.00 83.50 83 VAL A O 1
ATOM 642 N N . GLU A 1 84 ? -7.468 5.386 10.475 1.00 86.81 84 GLU A N 1
ATOM 643 C CA . GLU A 1 84 ? -7.502 4.236 11.365 1.00 86.81 84 GLU A CA 1
ATOM 644 C C . GLU A 1 84 ? -8.294 4.538 12.634 1.00 86.81 84 GLU A C 1
ATOM 646 O O . GLU A 1 84 ? -8.247 5.618 13.224 1.00 86.81 84 GLU A O 1
ATOM 651 N N . HIS A 1 85 ? -9.022 3.524 13.086 1.00 83.50 85 HIS A N 1
ATOM 652 C CA . HIS A 1 85 ? -9.702 3.533 14.371 1.00 83.50 85 HIS A CA 1
ATOM 653 C C . HIS A 1 85 ? -9.126 2.395 15.221 1.00 83.50 85 HIS A C 1
ATOM 655 O O . HIS A 1 85 ? -8.846 1.333 14.667 1.00 83.50 85 HIS A O 1
ATOM 661 N N . PRO A 1 86 ? -9.073 2.490 16.565 1.00 83.50 86 PRO A N 1
ATOM 662 C CA . PRO A 1 86 ? -8.549 1.415 17.427 1.00 83.50 86 PRO A CA 1
ATOM 663 C C . PRO A 1 86 ? -9.193 0.022 17.261 1.00 83.50 86 PRO A C 1
ATOM 665 O O . PRO A 1 86 ? -8.721 -0.955 17.827 1.00 83.50 86 PRO A O 1
ATOM 668 N N . LYS A 1 87 ? -10.308 -0.071 16.528 1.00 85.00 87 LYS A N 1
ATOM 669 C CA . LYS A 1 87 ? -11.048 -1.314 16.234 1.00 85.00 87 LYS A CA 1
ATOM 670 C C . LYS A 1 87 ? -11.047 -1.683 14.742 1.00 85.00 87 LYS A C 1
ATOM 672 O O . LYS A 1 87 ? -11.721 -2.634 14.364 1.00 85.00 87 LYS A O 1
ATOM 677 N N . ARG A 1 88 ? -10.402 -0.872 13.902 1.00 85.94 88 ARG A N 1
ATOM 678 C CA . ARG A 1 88 ? -10.354 -0.967 12.438 1.00 85.94 88 ARG A CA 1
ATOM 679 C C . ARG A 1 88 ? -8.994 -0.444 11.981 1.00 85.94 88 ARG A C 1
ATOM 681 O O . ARG A 1 88 ? -8.884 0.699 11.543 1.00 85.94 88 ARG A O 1
ATOM 688 N N . LEU A 1 89 ? -7.972 -1.261 12.197 1.00 89.75 89 LEU A N 1
ATOM 689 C CA . LEU A 1 89 ? -6.603 -0.960 11.791 1.00 89.75 89 LEU A CA 1
ATOM 690 C C . LEU A 1 89 ? -6.364 -1.510 10.385 1.00 89.75 89 LEU A C 1
ATOM 692 O O . LEU A 1 89 ? -7.036 -2.441 9.947 1.00 89.75 89 LEU A O 1
ATOM 696 N N . CYS A 1 90 ? -5.401 -0.963 9.666 1.00 90.31 90 CYS A N 1
ATOM 697 C CA . CYS A 1 90 ? -4.882 -1.645 8.498 1.00 90.31 90 CYS A CA 1
ATOM 698 C C . CYS A 1 90 ? -4.113 -2.889 8.953 1.00 90.31 90 CYS A C 1
ATOM 700 O O . CYS A 1 90 ? -3.341 -2.851 9.911 1.00 90.31 90 CYS A O 1
ATOM 702 N N . HIS A 1 91 ? -4.334 -4.010 8.273 1.00 90.94 91 HIS A N 1
ATOM 703 C CA . HIS A 1 91 ? -3.616 -5.253 8.557 1.00 90.94 91 HIS A CA 1
ATOM 704 C C . HIS A 1 91 ? -2.817 -5.742 7.367 1.00 90.94 91 HIS A C 1
ATOM 706 O O . HIS A 1 91 ? -1.850 -6.474 7.551 1.00 90.94 91 HIS A O 1
ATOM 712 N N . ARG A 1 92 ? -3.223 -5.370 6.153 1.00 90.19 92 ARG A N 1
ATOM 713 C CA . ARG A 1 92 ? -2.605 -5.853 4.927 1.00 90.19 92 ARG A CA 1
ATOM 714 C C . ARG A 1 92 ? -2.445 -4.710 3.944 1.00 90.19 92 ARG A C 1
ATOM 716 O O . ARG A 1 92 ? -3.388 -3.960 3.688 1.00 90.19 92 ARG A O 1
ATOM 723 N N . ILE A 1 93 ? -1.265 -4.609 3.357 1.00 86.94 93 ILE A N 1
ATOM 724 C CA . ILE A 1 93 ? -0.993 -3.663 2.285 1.00 86.94 93 ILE A CA 1
ATOM 725 C C . ILE A 1 93 ? -0.407 -4.408 1.102 1.00 86.94 93 ILE A C 1
ATOM 727 O O . ILE A 1 93 ? 0.509 -5.196 1.263 1.00 86.94 93 ILE A O 1
ATOM 731 N N . ARG A 1 94 ? -0.927 -4.152 -0.090 1.00 84.50 94 ARG A N 1
ATOM 732 C CA . ARG A 1 94 ? -0.353 -4.637 -1.334 1.00 84.50 94 ARG A CA 1
ATOM 733 C C . ARG A 1 94 ? 0.402 -3.512 -2.009 1.00 84.50 94 ARG A C 1
ATOM 735 O O . ARG A 1 94 ? -0.170 -2.449 -2.275 1.00 84.50 94 ARG A O 1
ATOM 742 N N . LEU A 1 95 ? 1.664 -3.788 -2.296 1.00 79.69 95 LEU A N 1
ATOM 743 C CA . LEU A 1 95 ? 2.577 -2.874 -2.962 1.00 79.69 95 LEU A CA 1
ATOM 744 C C . LEU A 1 95 ? 3.062 -3.524 -4.262 1.00 79.69 95 LEU A C 1
ATOM 746 O O . LEU A 1 95 ? 3.317 -4.728 -4.294 1.00 79.69 95 LEU A O 1
ATOM 750 N N . ASP A 1 96 ? 3.192 -2.759 -5.348 1.00 72.19 96 ASP A N 1
ATOM 751 C CA . ASP A 1 96 ? 3.791 -3.325 -6.560 1.00 72.19 96 ASP A CA 1
ATOM 752 C C . ASP A 1 96 ? 5.287 -3.600 -6.335 1.00 72.19 96 ASP A C 1
ATOM 754 O O . ASP A 1 96 ? 6.007 -2.810 -5.729 1.00 72.19 96 ASP A O 1
ATOM 758 N N . GLN A 1 97 ? 5.782 -4.726 -6.846 1.00 66.69 97 GLN A N 1
ATOM 759 C CA . GLN A 1 97 ? 7.186 -5.137 -6.715 1.00 66.69 97 GLN A CA 1
ATOM 760 C C . GLN A 1 97 ? 8.094 -4.464 -7.759 1.00 66.69 97 GLN A C 1
ATOM 762 O O . GLN A 1 97 ? 9.226 -4.906 -7.991 1.00 66.69 97 GLN A O 1
ATOM 767 N N . ALA A 1 98 ? 7.596 -3.423 -8.425 1.00 60.81 98 ALA A N 1
ATOM 768 C CA . ALA A 1 98 ? 8.303 -2.676 -9.446 1.00 60.81 98 ALA A CA 1
ATOM 769 C C . ALA A 1 98 ? 8.997 -1.431 -8.866 1.00 60.81 98 ALA A C 1
ATOM 771 O O . ALA A 1 98 ? 8.430 -0.650 -8.105 1.00 60.81 98 ALA A O 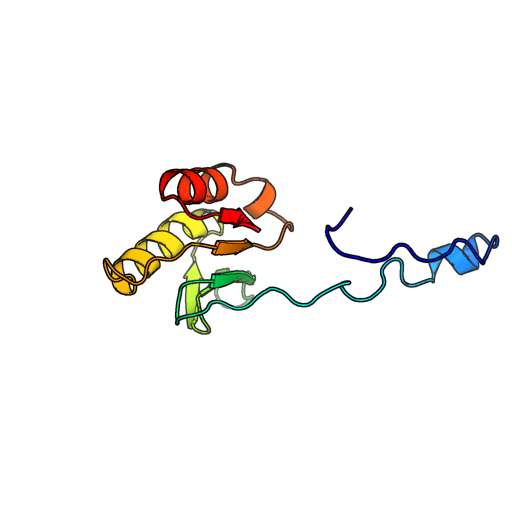1
ATOM 772 N N . GLY A 1 99 ? 10.241 -1.204 -9.294 1.00 62.19 99 GLY A N 1
ATOM 773 C CA . GLY A 1 99 ? 10.973 0.027 -9.000 1.00 62.19 99 GLY A CA 1
ATOM 774 C C . GLY A 1 99 ? 11.411 0.159 -7.540 1.00 62.19 99 GLY A C 1
ATOM 775 O O . GLY A 1 99 ? 12.091 -0.714 -7.013 1.00 62.19 99 GLY A O 1
ATOM 776 N N . GLU A 1 100 ? 11.078 1.299 -6.928 1.00 54.16 100 GLU A N 1
ATOM 777 C CA . GLU A 1 100 ? 11.617 1.760 -5.641 1.00 54.16 100 GLU A CA 1
ATOM 778 C C . GLU A 1 100 ? 10.931 1.174 -4.412 1.00 54.16 100 GLU A C 1
ATOM 780 O O . GLU A 1 100 ? 11.505 1.260 -3.341 1.00 54.16 100 GLU A O 1
ATOM 785 N N . ILE A 1 101 ? 9.776 0.522 -4.544 1.00 56.56 101 ILE A N 1
ATOM 786 C CA . ILE A 1 101 ? 9.126 -0.183 -3.426 1.00 56.56 101 ILE A CA 1
ATOM 787 C C . ILE A 1 101 ? 9.970 -1.395 -3.000 1.00 56.56 101 ILE A C 1
ATOM 789 O O . ILE A 1 101 ? 10.118 -1.689 -1.815 1.00 56.56 101 ILE A O 1
ATOM 793 N N . THR A 1 102 ? 10.584 -2.069 -3.973 1.00 52.31 102 THR A N 1
ATOM 794 C CA . THR A 1 102 ? 11.498 -3.198 -3.765 1.00 52.31 102 THR A CA 1
ATOM 795 C C . THR A 1 102 ? 12.858 -2.741 -3.234 1.00 52.31 102 THR A C 1
ATOM 797 O O . THR A 1 102 ? 13.528 -3.497 -2.533 1.00 52.31 102 THR A O 1
ATOM 800 N N . THR A 1 103 ? 13.272 -1.510 -3.559 1.00 47.31 103 THR A N 1
ATOM 801 C CA . THR A 1 103 ? 14.532 -0.898 -3.098 1.00 47.31 103 THR A CA 1
ATOM 802 C C . THR A 1 103 ? 14.381 -0.118 -1.790 1.00 47.31 103 THR A C 1
ATOM 804 O O . THR A 1 103 ? 15.365 0.039 -1.072 1.00 47.31 103 THR A O 1
ATOM 807 N N . SER A 1 104 ? 13.176 0.341 -1.445 1.00 56.84 104 SER A N 1
ATOM 808 C CA . SER A 1 104 ? 12.860 0.984 -0.173 1.00 56.84 104 SER A CA 1
ATOM 809 C C . SER A 1 104 ? 12.580 -0.098 0.864 1.00 56.84 104 SER A C 1
ATOM 811 O O . SER A 1 104 ? 11.432 -0.449 1.148 1.00 56.84 104 SER A O 1
ATOM 813 N N . SER A 1 105 ? 13.648 -0.617 1.469 1.00 60.19 105 SER A N 1
ATOM 814 C CA . SER A 1 105 ? 13.575 -1.399 2.710 1.00 60.19 105 SER A CA 1
ATOM 815 C C . SER A 1 105 ? 12.670 -0.749 3.758 1.00 60.19 105 SER A C 1
ATOM 817 O O . SER A 1 105 ? 12.068 -1.442 4.573 1.00 60.19 105 SER A O 1
ATOM 819 N N . ASP A 1 106 ? 12.547 0.573 3.699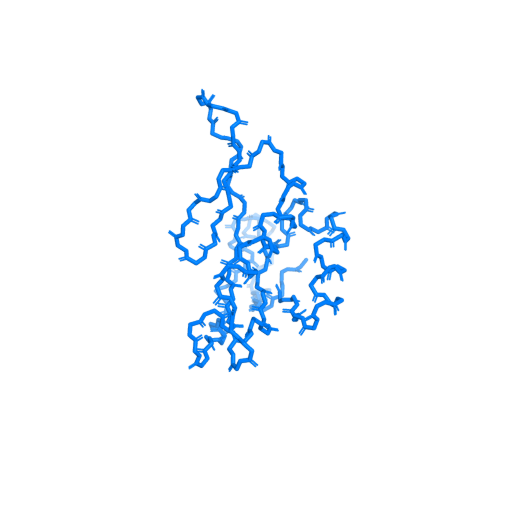 1.00 72.88 106 ASP A N 1
ATOM 820 C CA . ASP A 1 106 ? 11.968 1.408 4.736 1.00 72.88 106 ASP A CA 1
ATOM 821 C C . ASP A 1 106 ? 10.441 1.327 4.773 1.00 72.88 106 ASP A C 1
ATOM 823 O O . ASP A 1 106 ? 9.881 1.261 5.864 1.00 72.88 106 ASP A O 1
ATOM 827 N N . VAL A 1 107 ? 9.750 1.237 3.627 1.00 78.38 107 VAL A N 1
ATOM 828 C CA . VAL A 1 107 ? 8.278 1.096 3.601 1.00 78.38 107 VAL A CA 1
ATOM 829 C C . VAL A 1 107 ? 7.879 -0.272 4.154 1.00 78.38 107 VAL A C 1
ATOM 831 O O . VAL A 1 107 ? 7.018 -0.369 5.027 1.00 78.38 107 VAL A O 1
ATOM 834 N N . ILE A 1 108 ? 8.552 -1.333 3.695 1.00 81.44 108 ILE A N 1
ATOM 835 C CA . ILE A 1 108 ? 8.306 -2.709 4.150 1.00 81.44 108 ILE A CA 1
ATOM 836 C C . ILE A 1 108 ? 8.640 -2.845 5.641 1.00 81.44 108 ILE A C 1
ATOM 838 O O . ILE A 1 108 ? 7.862 -3.429 6.397 1.00 81.44 108 ILE A O 1
ATOM 842 N N . ALA A 1 109 ? 9.779 -2.300 6.081 1.00 83.50 109 ALA A N 1
ATOM 843 C CA . ALA A 1 109 ? 10.176 -2.307 7.486 1.00 83.50 109 ALA A CA 1
ATOM 844 C C . ALA A 1 109 ? 9.185 -1.527 8.361 1.00 83.50 109 ALA A C 1
A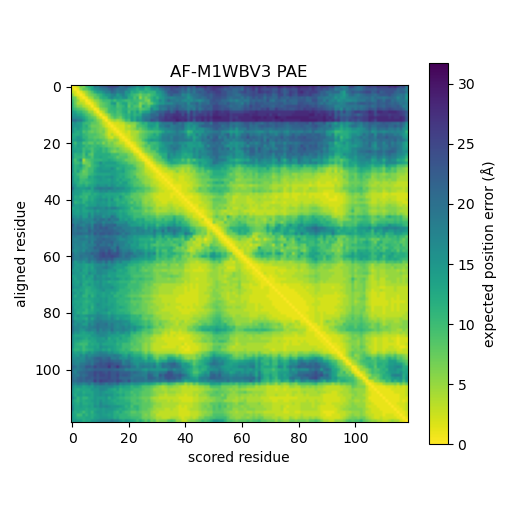TOM 846 O O . ALA A 1 109 ? 8.776 -2.035 9.405 1.00 83.50 109 ALA A O 1
ATOM 847 N N . SER A 1 110 ? 8.741 -0.351 7.909 1.00 85.62 110 SER A N 1
ATOM 848 C CA . SER A 1 110 ? 7.751 0.462 8.621 1.00 85.62 110 SER A CA 1
ATOM 849 C C . SER A 1 110 ? 6.411 -0.268 8.737 1.00 85.62 110 SER A C 1
ATOM 851 O O . SER A 1 110 ? 5.861 -0.345 9.834 1.00 85.62 110 SER A O 1
ATOM 853 N N . CYS A 1 111 ? 5.927 -0.904 7.661 1.00 87.31 111 CYS A N 1
ATOM 854 C CA . CYS A 1 111 ? 4.692 -1.701 7.689 1.00 87.31 111 CYS A CA 1
ATOM 855 C C . CYS A 1 111 ? 4.780 -2.822 8.725 1.00 87.31 111 CYS A C 1
ATOM 857 O O . CYS A 1 111 ? 3.920 -2.928 9.597 1.00 87.31 111 CYS A O 1
ATOM 859 N N . ARG A 1 112 ? 5.876 -3.589 8.706 1.00 88.25 112 ARG A N 1
ATOM 860 C CA . ARG A 1 112 ? 6.105 -4.667 9.677 1.00 88.25 112 ARG A CA 1
ATOM 861 C C . ARG A 1 112 ? 6.189 -4.151 11.111 1.00 88.25 112 ARG A C 1
ATOM 863 O O . ARG A 1 112 ? 5.659 -4.797 12.009 1.00 88.25 112 ARG A O 1
ATOM 870 N N .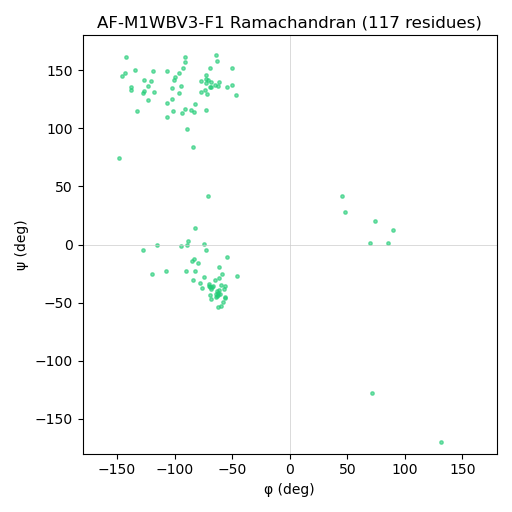 SER A 1 113 ? 6.819 -2.995 11.331 1.00 88.50 113 SER A N 1
ATOM 871 C CA . SER A 1 113 ? 6.912 -2.377 12.661 1.00 88.50 113 SER A CA 1
ATOM 872 C C . SER A 1 113 ? 5.550 -1.943 13.212 1.00 88.50 113 SER A C 1
ATOM 874 O O . SER A 1 113 ? 5.320 -2.037 14.415 1.00 88.50 113 SER A O 1
ATOM 876 N N . SER A 1 114 ? 4.626 -1.570 12.325 1.00 86.12 114 SER A N 1
ATOM 877 C CA . SER A 1 114 ? 3.239 -1.225 12.651 1.00 86.12 114 SER A CA 1
ATOM 878 C C . SER A 1 114 ? 2.293 -2.434 12.661 1.00 86.12 114 SER A C 1
ATOM 880 O O . SER A 1 114 ? 1.095 -2.267 12.864 1.00 86.12 114 SER A O 1
ATOM 882 N N . GLY A 1 115 ? 2.800 -3.656 12.449 1.00 89.31 115 GLY A N 1
ATOM 883 C CA . GLY A 1 115 ? 1.984 -4.875 12.419 1.00 89.31 115 GLY A CA 1
ATOM 884 C C . GLY A 1 115 ? 1.138 -5.054 11.152 1.00 89.31 115 GLY A C 1
ATOM 885 O O . GLY A 1 115 ? 0.168 -5.808 11.176 1.00 89.31 115 GLY A O 1
ATOM 886 N N . ILE A 1 116 ? 1.498 -4.376 10.060 1.00 89.75 116 ILE A N 1
ATOM 887 C CA . ILE A 1 116 ? 0.859 -4.480 8.744 1.00 89.75 116 ILE A CA 1
ATOM 888 C C . ILE A 1 116 ? 1.652 -5.474 7.889 1.00 89.75 116 ILE A C 1
ATOM 890 O O . ILE A 1 116 ? 2.874 -5.360 7.776 1.00 89.75 116 ILE A O 1
ATOM 894 N N . ASP A 1 117 ? 0.961 -6.429 7.270 1.00 88.31 117 ASP A N 1
ATOM 895 C CA . ASP A 1 117 ? 1.546 -7.434 6.383 1.00 88.31 117 ASP A CA 1
ATOM 896 C C . ASP A 1 117 ? 1.659 -6.905 4.936 1.00 88.31 117 ASP A C 1
ATOM 898 O O . ASP A 1 117 ? 0.628 -6.594 4.327 1.00 88.31 117 ASP A O 1
ATOM 902 N N . PRO A 1 118 ? 2.879 -6.748 4.385 1.00 84.19 118 PRO A N 1
ATOM 903 C CA . PRO A 1 118 ? 3.078 -6.346 2.998 1.00 84.19 118 PRO A CA 1
ATOM 904 C C . PRO A 1 118 ? 2.990 -7.554 2.044 1.00 84.19 118 PRO A C 1
ATOM 906 O O . PRO A 1 118 ? 3.857 -8.431 2.072 1.00 84.19 118 PRO A O 1
ATOM 909 N N . GLU A 1 119 ? 1.964 -7.559 1.186 1.00 76.94 119 GLU A N 1
ATOM 910 C CA . GLU A 1 119 ? 1.737 -8.491 0.063 1.00 76.94 119 GLU A CA 1
ATOM 911 C C . GLU A 1 119 ? 2.453 -8.049 -1.227 1.00 76.94 119 GLU A C 1
ATOM 913 O O . GLU A 1 119 ? 2.350 -6.851 -1.593 1.00 76.94 119 GLU A O 1
#

Nearest PDB structures (foldseek):
  5c2f-assembly1_A  TM=5.527E-01  e=3.333E-01  Lederbergvirus Sf6
  8fru-assembly1_k  TM=3.886E-01  e=1.832E+00  Giardia duodenalis assemblage A
  3hp3-assembly4_G  TM=2.304E-01  e=2.899E+00  Homo sapiens
  3kbx-assembly3_E  TM=3.512E-01  e=9.431E+00  Homo sapiens